Protein AF-A0A9X8VJD9-F1 (afdb_monomer_lite)

Structure (mmCIF, N/CA/C/O backbone):
data_AF-A0A9X8VJD9-F1
#
_entry.id   AF-A0A9X8VJD9-F1
#
loop_
_atom_site.group_PDB
_atom_site.id
_atom_site.type_symbol
_atom_site.label_atom_id
_atom_site.label_alt_id
_atom_site.label_comp_id
_atom_site.label_asym_id
_atom_site.label_entity_id
_atom_site.label_seq_id
_atom_site.pdbx_PDB_ins_code
_atom_site.Cartn_x
_atom_site.Cartn_y
_atom_site.Cartn_z
_atom_site.occupancy
_atom_site.B_iso_or_equiv
_atom_site.auth_seq_id
_atom_site.auth_comp_id
_atom_site.auth_asym_id
_atom_site.auth_atom_id
_atom_site.pdbx_PDB_model_num
ATOM 1 N N . MET A 1 1 ? -12.213 15.709 4.779 1.00 88.00 1 MET A N 1
ATOM 2 C CA . MET A 1 1 ? -12.387 15.005 6.070 1.00 88.00 1 MET A CA 1
ATOM 3 C C . MET A 1 1 ? -11.786 13.608 5.929 1.00 88.00 1 MET A C 1
ATOM 5 O O . MET A 1 1 ? -11.871 13.059 4.836 1.00 88.00 1 MET A O 1
ATOM 9 N N . ARG A 1 2 ? -11.122 13.076 6.960 1.00 96.44 2 ARG A N 1
ATOM 10 C CA . ARG A 1 2 ? -10.555 11.713 6.995 1.00 96.44 2 ARG A CA 1
ATOM 11 C C . ARG A 1 2 ? -11.264 10.922 8.099 1.00 96.44 2 ARG A C 1
ATOM 13 O O . ARG A 1 2 ? -11.757 11.551 9.031 1.00 96.44 2 ARG A O 1
ATOM 20 N N . LEU A 1 3 ? -11.327 9.597 7.976 1.00 97.62 3 LEU A N 1
ATOM 21 C CA . LEU A 1 3 ? -11.831 8.728 9.044 1.00 97.62 3 LEU A CA 1
ATOM 22 C C . LEU A 1 3 ? -10.822 8.722 10.197 1.00 97.62 3 LEU A C 1
ATOM 24 O O . LEU A 1 3 ? -9.619 8.655 9.936 1.00 97.62 3 LEU A O 1
ATOM 28 N N . CYS A 1 4 ? -11.296 8.802 11.439 1.00 97.81 4 CYS A N 1
ATOM 29 C CA . CYS A 1 4 ? -10.447 8.488 12.585 1.00 97.81 4 CYS A CA 1
ATOM 30 C C . CYS A 1 4 ? -10.269 6.970 12.713 1.00 97.81 4 CYS A C 1
ATOM 32 O O . CYS A 1 4 ? -11.033 6.205 12.126 1.00 97.81 4 CYS A O 1
ATOM 34 N N . ASP A 1 5 ? -9.278 6.540 13.485 1.00 97.69 5 ASP A N 1
ATOM 35 C CA . ASP A 1 5 ? -9.009 5.133 13.810 1.00 97.69 5 ASP A CA 1
ATOM 36 C C . ASP A 1 5 ? -10.268 4.307 14.132 1.00 97.69 5 ASP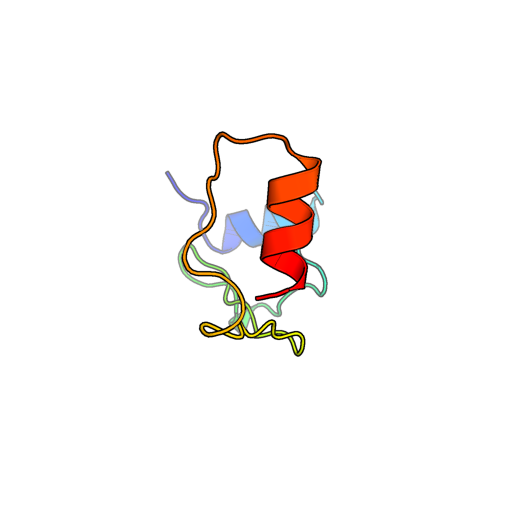 A C 1
ATOM 38 O O . ASP A 1 5 ? -10.512 3.294 13.476 1.00 97.69 5 ASP A O 1
ATOM 42 N N . ARG A 1 6 ? -11.142 4.787 15.022 1.00 97.69 6 ARG A N 1
ATOM 43 C CA . ARG A 1 6 ? -12.397 4.097 15.368 1.00 97.69 6 ARG A CA 1
ATOM 44 C C . ARG A 1 6 ? -13.320 3.882 14.166 1.00 97.69 6 ARG A C 1
ATOM 46 O O . ARG A 1 6 ? -13.951 2.834 14.038 1.00 97.69 6 ARG A O 1
ATOM 53 N N . ASP A 1 7 ? -13.430 4.879 13.293 1.00 98.19 7 ASP A N 1
ATOM 54 C CA . ASP A 1 7 ? -14.291 4.781 12.113 1.00 98.19 7 ASP A CA 1
ATOM 55 C C . ASP A 1 7 ? -13.650 3.898 11.031 1.00 98.19 7 ASP A C 1
ATOM 57 O O . ASP A 1 7 ? -14.363 3.192 10.317 1.00 98.19 7 ASP A O 1
ATOM 61 N N . ILE A 1 8 ? -12.314 3.892 10.933 1.00 98.25 8 ILE A N 1
ATOM 62 C CA . ILE A 1 8 ? -11.566 2.956 10.083 1.00 98.25 8 ILE A CA 1
ATOM 63 C C . ILE A 1 8 ? -11.864 1.518 10.519 1.00 98.25 8 ILE A C 1
ATOM 65 O O . ILE A 1 8 ? -12.225 0.693 9.680 1.00 98.25 8 ILE A O 1
ATOM 69 N N . GLU A 1 9 ? -11.763 1.220 11.815 1.00 97.81 9 GLU A N 1
ATOM 70 C CA . GLU A 1 9 ? -12.072 -0.101 12.373 1.00 97.81 9 GLU A CA 1
ATOM 71 C C . GLU A 1 9 ? -13.516 -0.518 12.080 1.00 97.81 9 GLU A C 1
ATOM 73 O O . GLU A 1 9 ? -13.740 -1.602 11.545 1.00 97.81 9 GLU A O 1
ATOM 78 N N . ALA A 1 10 ? -14.488 0.372 12.310 1.00 98.12 10 ALA A N 1
ATOM 79 C CA . ALA A 1 10 ? -15.896 0.094 12.027 1.00 98.12 10 ALA A CA 1
ATOM 80 C C . ALA A 1 10 ? -16.160 -0.204 10.537 1.00 98.12 10 ALA A C 1
ATOM 82 O O . ALA A 1 10 ? -17.022 -1.019 10.192 1.00 98.12 10 ALA A O 1
ATOM 83 N N . TRP A 1 11 ? -15.434 0.448 9.626 1.00 98.38 11 TRP A N 1
ATOM 84 C CA . TRP A 1 11 ? -15.543 0.183 8.189 1.00 98.38 11 TRP A CA 1
ATOM 85 C C . TRP A 1 11 ? -14.883 -1.135 7.782 1.00 98.38 11 TRP A C 1
ATOM 87 O O . TRP A 1 11 ? -15.401 -1.799 6.884 1.00 98.38 11 TRP A O 1
ATOM 97 N N . LEU A 1 12 ? -13.791 -1.524 8.449 1.00 97.75 12 LEU A N 1
ATOM 98 C CA . LEU A 1 12 ? -13.171 -2.840 8.283 1.00 97.75 12 LEU A CA 1
ATOM 99 C C . LEU A 1 12 ? -14.068 -3.963 8.830 1.00 97.75 12 LEU A C 1
ATOM 101 O O . LEU A 1 12 ? -14.144 -5.025 8.221 1.00 97.75 12 LEU A O 1
ATOM 105 N N . ASP A 1 13 ? -14.760 -3.734 9.949 1.00 97.44 13 ASP A N 1
ATOM 106 C CA . ASP A 1 13 ? -15.678 -4.703 10.572 1.00 97.44 13 ASP A CA 1
ATOM 107 C C . ASP A 1 13 ? -16.967 -4.895 9.773 1.00 97.44 13 ASP A C 1
ATOM 109 O O . ASP A 1 13 ? -17.477 -6.004 9.664 1.00 97.44 13 ASP A O 1
ATOM 113 N N . SER A 1 14 ? -17.494 -3.810 9.202 1.00 97.88 14 SER A N 1
ATOM 114 C CA . SER A 1 14 ? -18.696 -3.846 8.358 1.00 97.88 14 SER A CA 1
ATOM 115 C C . SER A 1 14 ? -18.415 -4.210 6.898 1.00 97.88 14 SER A C 1
ATOM 117 O O . SER A 1 14 ? -19.320 -4.105 6.071 1.00 97.88 14 SER A O 1
ATOM 119 N N . GLU A 1 15 ? -17.171 -4.577 6.570 1.00 96.50 15 GLU A N 1
ATOM 120 C CA . GLU A 1 15 ? -16.696 -4.923 5.220 1.00 96.50 15 GLU A CA 1
ATOM 121 C C . GLU A 1 15 ? -16.941 -3.836 4.152 1.00 96.50 15 GLU A C 1
ATOM 123 O O . GLU A 1 15 ? -16.818 -4.075 2.951 1.00 96.50 15 GLU A O 1
ATOM 128 N N . LYS A 1 16 ? -17.228 -2.597 4.570 1.00 98.00 16 LYS A N 1
ATOM 129 C CA . LYS A 1 16 ? -17.305 -1.430 3.673 1.00 98.00 16 LYS A CA 1
ATOM 130 C C . LYS A 1 16 ? -15.932 -1.040 3.125 1.00 98.00 16 LYS A C 1
ATOM 132 O O . LYS A 1 16 ? -15.842 -0.441 2.055 1.00 98.00 16 LYS A O 1
ATOM 137 N N . LEU A 1 17 ? -14.877 -1.357 3.873 1.00 97.00 17 LEU A N 1
ATOM 138 C CA . LEU A 1 17 ? -13.474 -1.258 3.490 1.00 97.00 17 LEU A CA 1
ATOM 139 C C . LEU A 1 17 ? -12.816 -2.606 3.788 1.00 97.00 17 LEU A C 1
ATOM 141 O O . LEU A 1 17 ? -13.022 -3.160 4.860 1.00 97.00 17 LEU A O 1
ATOM 145 N N . VAL A 1 18 ? -11.986 -3.115 2.878 1.00 97.81 18 VAL A N 1
ATOM 146 C CA . VAL A 1 18 ? -11.253 -4.370 3.091 1.00 97.81 18 VAL A CA 1
ATOM 147 C C . VAL A 1 18 ? -9.763 -4.133 2.876 1.00 97.81 18 VAL A C 1
ATOM 149 O O . VAL A 1 18 ? -9.345 -3.653 1.824 1.00 97.81 18 VAL A O 1
ATOM 152 N N . ILE A 1 19 ? -8.958 -4.498 3.875 1.00 97.75 19 ILE A N 1
ATOM 153 C CA . ILE A 1 19 ? -7.496 -4.571 3.791 1.00 97.75 19 ILE A CA 1
ATOM 154 C C . ILE A 1 19 ? -7.114 -6.013 4.116 1.00 97.75 1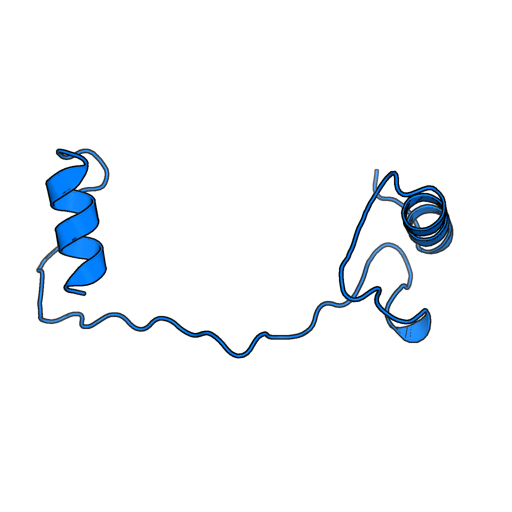9 ILE A C 1
ATOM 156 O O . ILE A 1 19 ? -7.473 -6.512 5.181 1.00 97.75 19 ILE A O 1
ATOM 160 N N . SER A 1 20 ? -6.415 -6.684 3.197 1.00 97.00 20 SER A N 1
ATOM 161 C CA . SER A 1 20 ? -6.041 -8.092 3.344 1.00 97.00 20 SER A CA 1
ATOM 162 C C . SER A 1 20 ? -4.530 -8.285 3.165 1.00 97.00 20 SER A C 1
ATOM 164 O O . SER A 1 20 ? -4.007 -7.921 2.108 1.00 97.00 20 SER A O 1
ATOM 166 N N . PRO A 1 21 ? -3.817 -8.847 4.161 1.00 96.81 21 PRO A N 1
ATOM 167 C CA . PRO A 1 21 ? -4.320 -9.260 5.477 1.00 96.81 21 PRO A CA 1
ATOM 168 C C . PRO A 1 21 ? -4.745 -8.059 6.338 1.00 96.81 21 PRO A C 1
ATOM 170 O O . PRO A 1 21 ? -4.161 -6.979 6.226 1.00 96.81 21 PRO A O 1
ATOM 173 N N . ARG A 1 22 ? -5.745 -8.250 7.213 1.00 97.12 22 ARG A N 1
ATOM 174 C CA . ARG A 1 22 ? -6.215 -7.177 8.101 1.00 97.12 22 ARG A CA 1
ATOM 175 C C . ARG A 1 22 ? -5.082 -6.754 9.049 1.00 97.12 22 ARG A C 1
ATOM 177 O O . ARG A 1 22 ? -4.539 -7.615 9.746 1.00 97.12 22 ARG A O 1
ATOM 184 N N . PRO A 1 23 ? -4.708 -5.463 9.087 1.00 97.12 23 PRO A N 1
ATOM 185 C CA . PRO A 1 23 ? -3.675 -4.985 9.993 1.00 97.12 23 PRO A CA 1
ATOM 186 C C . PRO A 1 23 ? -4.165 -5.057 11.447 1.00 97.12 23 PRO A C 1
ATOM 188 O O . PRO A 1 23 ? -5.361 -4.889 11.700 1.00 97.12 23 PRO A O 1
ATOM 191 N N . PRO A 1 24 ? -3.264 -5.313 12.409 1.00 96.88 24 PRO A N 1
ATOM 192 C CA . PRO A 1 24 ? -3.625 -5.339 13.819 1.00 96.88 24 PRO A CA 1
ATOM 193 C C . PRO A 1 24 ? -3.853 -3.911 14.348 1.00 96.88 24 PRO A C 1
ATOM 195 O O . PRO A 1 24 ? -3.402 -2.940 13.735 1.00 96.88 24 PRO A O 1
ATOM 198 N N . LEU A 1 25 ? -4.544 -3.777 15.483 1.00 95.50 25 LEU A N 1
ATOM 199 C CA . LEU A 1 25 ? -4.993 -2.483 16.021 1.00 95.50 25 LEU A CA 1
ATOM 200 C C . LEU A 1 25 ? -3.841 -1.515 16.310 1.00 95.50 25 LEU A C 1
ATOM 202 O O . LEU A 1 25 ? -3.981 -0.318 16.101 1.00 95.50 25 LEU A O 1
ATOM 206 N N . GLU A 1 26 ? -2.655 -2.005 16.681 1.00 97.44 26 GLU A N 1
ATOM 207 C CA . GLU A 1 26 ? -1.486 -1.151 16.938 1.00 97.44 26 GLU A CA 1
ATOM 208 C C . GLU A 1 26 ? -1.000 -0.411 15.676 1.00 97.44 26 GLU A C 1
ATOM 210 O O . GLU A 1 26 ? -0.177 0.501 15.759 1.00 97.44 26 GLU A O 1
ATOM 215 N N . ARG A 1 27 ? -1.489 -0.813 14.495 1.00 97.75 27 ARG A N 1
ATOM 216 C CA . ARG A 1 27 ? -1.203 -0.208 13.188 1.00 97.75 27 ARG A CA 1
ATOM 217 C C . ARG A 1 27 ? -2.312 0.709 12.686 1.00 97.75 27 ARG A C 1
ATOM 219 O O . ARG A 1 27 ? -2.175 1.244 11.589 1.00 97.75 27 ARG A O 1
ATOM 226 N N . ILE A 1 28 ? -3.369 0.906 13.469 1.00 97.88 28 ILE A N 1
ATOM 227 C CA . ILE A 1 28 ? -4.476 1.814 13.175 1.00 97.88 28 ILE A CA 1
ATOM 228 C C . ILE A 1 28 ? -4.491 2.870 14.279 1.00 97.88 28 ILE A C 1
ATOM 230 O O . ILE A 1 28 ? -4.761 2.566 15.434 1.00 97.88 28 ILE A O 1
ATOM 234 N N . ASN A 1 29 ? -4.130 4.109 13.952 1.00 97.19 29 ASN A N 1
ATOM 235 C CA . ASN A 1 29 ? -4.095 5.187 14.940 1.00 97.19 29 ASN A CA 1
ATOM 236 C C . ASN A 1 29 ? -4.303 6.560 14.294 1.00 97.19 29 ASN A C 1
ATOM 238 O O . ASN A 1 29 ? -3.909 6.803 13.147 1.00 97.19 29 ASN A O 1
ATOM 242 N N . GLY A 1 30 ? -4.952 7.460 15.037 1.00 96.81 30 GLY A N 1
ATOM 243 C CA . GLY A 1 30 ? -5.227 8.824 14.603 1.00 96.81 30 GLY A CA 1
ATOM 244 C C . GLY A 1 30 ? -6.197 8.846 13.426 1.00 96.81 30 GLY A C 1
ATOM 245 O O . GLY A 1 30 ? -7.408 8.791 13.613 1.00 96.81 30 GLY A O 1
ATOM 246 N N . ALA A 1 31 ? -5.666 8.945 12.209 1.00 97.88 31 ALA A N 1
ATOM 247 C CA . ALA A 1 31 ? -6.445 8.938 10.967 1.00 97.88 31 ALA A CA 1
ATOM 248 C C . ALA A 1 31 ? -5.758 8.125 9.852 1.00 97.88 31 ALA A C 1
ATOM 250 O O . ALA A 1 31 ? -5.908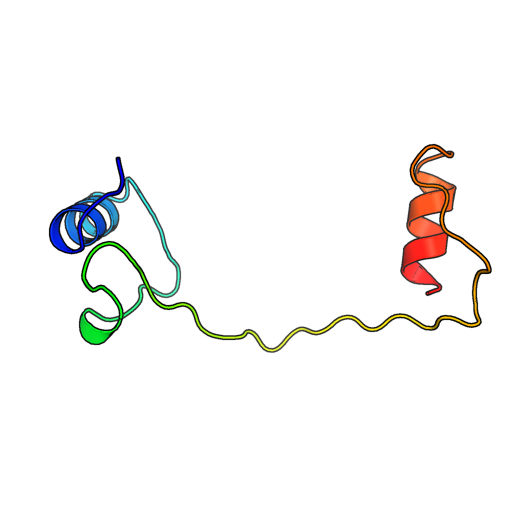 8.431 8.664 1.00 97.88 31 ALA A O 1
ATOM 251 N N . THR A 1 32 ? -4.945 7.134 10.232 1.00 97.94 32 THR A N 1
ATOM 252 C CA . THR A 1 32 ? -4.082 6.373 9.319 1.00 97.94 32 THR A CA 1
ATOM 253 C C . THR A 1 32 ? -4.021 4.888 9.663 1.00 97.94 32 THR A C 1
ATOM 255 O O . THR A 1 32 ? -4.269 4.487 10.799 1.00 97.94 32 THR A O 1
ATOM 258 N N . VAL A 1 33 ? -3.647 4.086 8.663 1.00 98.44 33 VAL A N 1
ATOM 259 C CA . VAL A 1 33 ? -3.323 2.661 8.795 1.00 98.44 33 VAL A CA 1
ATOM 260 C C . VAL A 1 33 ? -1.931 2.430 8.214 1.00 98.44 33 VAL A C 1
ATOM 262 O O . VAL A 1 33 ? -1.704 2.742 7.043 1.00 98.44 33 VAL A O 1
ATOM 265 N N . ASP A 1 34 ? -1.009 1.881 9.001 1.00 98.31 34 ASP A N 1
ATOM 266 C CA . ASP A 1 34 ? 0.324 1.510 8.516 1.00 98.31 34 ASP A CA 1
ATOM 267 C C . ASP A 1 34 ? 0.240 0.306 7.560 1.00 98.31 34 ASP A C 1
ATOM 269 O O . ASP A 1 34 ? -0.382 -0.715 7.870 1.00 98.31 34 ASP A O 1
ATOM 273 N N . VAL A 1 35 ? 0.951 0.373 6.430 1.00 97.88 35 VAL A N 1
ATOM 274 C CA . VAL A 1 35 ? 1.115 -0.746 5.483 1.00 97.88 35 VAL A CA 1
ATOM 275 C C . VAL A 1 35 ? 2.545 -1.288 5.499 1.00 97.88 35 VAL A C 1
ATOM 277 O O . VAL A 1 35 ? 3.488 -0.590 5.870 1.00 97.88 35 VAL A O 1
ATOM 280 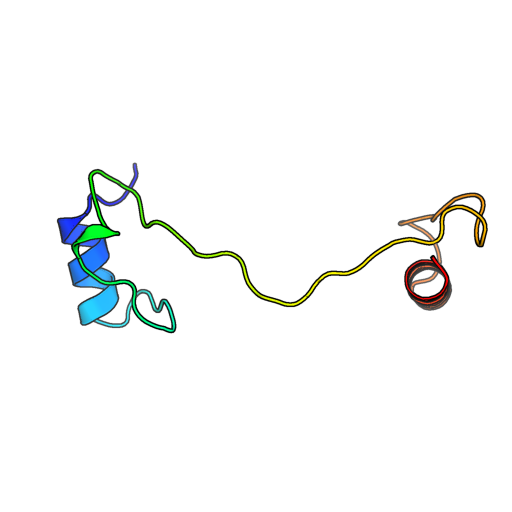N N . ARG A 1 36 ? 2.721 -2.552 5.095 1.00 97.25 36 ARG A N 1
ATOM 281 C CA . ARG A 1 36 ? 4.038 -3.207 5.014 1.00 97.25 36 ARG A CA 1
ATOM 282 C C . ARG A 1 36 ? 4.520 -3.305 3.571 1.00 97.25 36 ARG A C 1
ATOM 284 O O . ARG A 1 36 ? 3.719 -3.423 2.648 1.00 97.25 36 ARG A O 1
ATOM 291 N N . LEU A 1 37 ? 5.839 -3.301 3.395 1.00 98.00 37 LEU A N 1
ATOM 292 C CA . LEU A 1 37 ? 6.475 -3.517 2.100 1.00 98.00 37 LEU A CA 1
ATOM 293 C C . LEU A 1 37 ? 6.290 -4.977 1.651 1.00 98.00 37 LEU A C 1
ATOM 295 O O . LEU A 1 37 ? 6.541 -5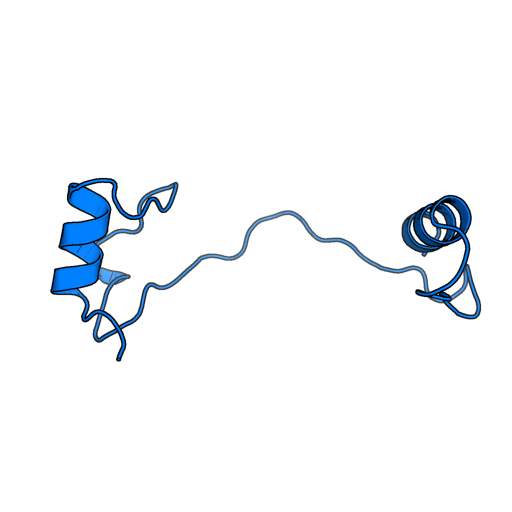.902 2.424 1.00 98.00 37 LEU A O 1
ATOM 299 N N . GLY A 1 38 ? 5.855 -5.169 0.405 1.00 96.75 38 GLY A N 1
ATOM 300 C CA . GLY A 1 38 ? 5.794 -6.483 -0.236 1.00 96.75 38 GLY A CA 1
ATOM 301 C C . GLY A 1 38 ? 7.173 -6.995 -0.665 1.00 96.75 38 GLY A C 1
ATOM 302 O O . GLY A 1 38 ? 8.194 -6.350 -0.449 1.00 96.75 38 GLY A O 1
ATOM 303 N N . ASN A 1 39 ? 7.213 -8.161 -1.305 1.00 97.44 39 ASN A N 1
ATOM 304 C CA . ASN A 1 39 ? 8.461 -8.795 -1.746 1.00 97.44 39 ASN A CA 1
ATOM 305 C C . ASN A 1 39 ? 8.662 -8.793 -3.273 1.00 97.44 39 ASN A C 1
ATOM 307 O O . ASN A 1 39 ? 9.570 -9.458 -3.766 1.00 97.44 39 ASN A O 1
ATOM 311 N N . GLN A 1 40 ? 7.823 -8.079 -4.024 1.00 96.50 40 GLN A N 1
ATOM 312 C CA . GLN A 1 40 ? 7.927 -7.970 -5.477 1.00 96.50 40 GLN A CA 1
ATOM 313 C C . GLN A 1 40 ? 8.488 -6.606 -5.861 1.00 96.50 40 GLN A C 1
ATOM 315 O O . GLN A 1 40 ? 7.948 -5.568 -5.483 1.00 96.50 40 GLN A O 1
ATOM 320 N N . PHE A 1 41 ? 9.561 -6.627 -6.642 1.00 94.56 41 PHE A N 1
ATOM 321 C CA . PHE A 1 41 ? 10.259 -5.437 -7.105 1.00 94.56 41 PHE A CA 1
ATOM 322 C C . PHE A 1 41 ? 10.444 -5.536 -8.618 1.00 94.56 41 PHE A C 1
ATOM 324 O O . PHE A 1 41 ? 10.737 -6.613 -9.139 1.00 94.56 41 PHE A O 1
ATOM 331 N N . ARG A 1 42 ? 10.287 -4.414 -9.324 1.00 89.00 42 ARG A N 1
ATOM 332 C CA . ARG A 1 42 ? 10.590 -4.291 -10.755 1.00 89.00 42 ARG A CA 1
ATOM 333 C C . ARG A 1 42 ? 11.732 -3.296 -10.919 1.00 89.00 42 ARG A C 1
ATOM 335 O O . ARG A 1 42 ? 11.717 -2.237 -10.296 1.00 89.00 42 ARG A O 1
ATOM 342 N N . VAL A 1 43 ? 12.714 -3.657 -11.737 1.00 88.19 43 VAL A N 1
ATOM 343 C CA . VAL A 1 43 ? 13.855 -2.806 -12.098 1.00 88.19 43 VAL A CA 1
ATOM 344 C C . VAL A 1 43 ? 13.830 -2.525 -13.593 1.00 88.19 43 VAL A C 1
ATOM 346 O O . VAL A 1 43 ? 13.281 -3.318 -14.350 1.00 88.19 43 VAL A O 1
ATOM 349 N N . PHE A 1 44 ? 14.448 -1.412 -13.978 1.00 85.31 44 PHE A N 1
ATOM 350 C CA . PHE A 1 44 ? 14.512 -0.908 -15.345 1.00 85.31 44 PHE A CA 1
ATOM 351 C C . PHE A 1 44 ? 15.965 -0.943 -15.853 1.00 85.31 44 PHE A C 1
ATOM 353 O O . PHE A 1 44 ? 16.880 -0.428 -15.206 1.00 85.31 44 PHE A O 1
ATOM 360 N N . ARG A 1 45 ? 16.196 -1.530 -17.023 1.00 82.00 45 ARG A N 1
ATOM 361 C CA . ARG A 1 45 ? 17.444 -1.554 -17.790 1.00 82.00 45 ARG A CA 1
ATOM 362 C C . ARG A 1 45 ? 17.508 -0.313 -18.672 1.00 82.00 45 ARG A C 1
ATOM 364 O O . ARG A 1 45 ? 17.183 -0.346 -19.851 1.00 82.00 45 ARG A O 1
ATOM 371 N N . GLY A 1 46 ? 18.007 0.788 -18.120 1.00 79.31 46 GLY A N 1
ATOM 372 C CA . GLY A 1 46 ? 18.050 2.085 -18.816 1.00 79.31 46 GLY A CA 1
ATOM 373 C C . GLY A 1 46 ? 18.893 2.161 -20.102 1.00 79.31 46 GLY A C 1
ATOM 374 O O . GLY A 1 46 ? 18.962 3.227 -20.697 1.00 79.31 46 GLY A O 1
ATOM 375 N N . HIS A 1 47 ? 19.545 1.077 -20.537 1.00 80.25 47 HIS A N 1
ATOM 376 C CA . HIS A 1 47 ? 20.329 1.038 -21.779 1.00 80.25 47 HIS A CA 1
ATOM 377 C C . HIS A 1 47 ? 19.594 0.388 -22.964 1.00 80.25 47 HIS A C 1
ATOM 379 O O . HIS A 1 47 ? 20.145 0.346 -24.060 1.00 80.25 47 HIS A O 1
ATOM 385 N N . THR A 1 48 ? 18.389 -0.157 -22.771 1.00 78.31 48 THR A N 1
ATOM 386 C CA . THR A 1 48 ? 17.679 -0.933 -23.807 1.00 78.31 48 THR A CA 1
ATOM 387 C C . THR A 1 48 ? 16.732 -0.095 -24.666 1.00 78.31 48 THR A C 1
ATOM 389 O O . THR A 1 48 ? 16.364 -0.529 -25.758 1.00 78.31 48 THR A O 1
ATOM 392 N N . ALA A 1 49 ? 16.365 1.108 -24.215 1.00 80.44 49 ALA A N 1
ATOM 393 C CA . ALA A 1 49 ? 15.579 2.073 -24.976 1.00 80.44 49 ALA A CA 1
ATOM 394 C C . ALA A 1 49 ? 15.981 3.516 -24.606 1.00 80.44 49 ALA A C 1
ATOM 396 O O . ALA A 1 49 ? 16.235 3.789 -23.434 1.00 80.44 49 ALA A O 1
ATOM 397 N N . PRO A 1 50 ? 16.024 4.450 -25.575 1.00 83.75 50 PRO A N 1
ATOM 398 C CA . PRO A 1 50 ? 16.386 5.847 -25.321 1.00 83.75 50 PRO A CA 1
ATOM 399 C C . PRO A 1 50 ? 15.266 6.661 -24.650 1.00 83.75 50 PRO A C 1
ATOM 401 O O . PRO A 1 50 ? 15.554 7.637 -23.963 1.00 83.75 50 PRO A O 1
ATOM 404 N N . PHE A 1 51 ? 13.999 6.287 -24.859 1.00 84.38 51 PHE A N 1
ATOM 405 C CA . PHE A 1 51 ? 12.815 6.907 -24.256 1.00 84.38 51 PHE A CA 1
ATOM 406 C C . PHE A 1 51 ? 11.608 5.955 -24.330 1.00 84.38 51 PHE A C 1
ATOM 408 O O . PHE A 1 51 ? 11.651 4.945 -25.032 1.00 84.38 51 PHE A O 1
ATOM 415 N N . ILE A 1 52 ? 10.526 6.297 -23.624 1.00 86.50 52 ILE A N 1
ATOM 416 C CA . ILE A 1 52 ? 9.213 5.646 -23.731 1.00 86.50 52 ILE A CA 1
ATOM 417 C C . ILE A 1 52 ? 8.198 6.726 -24.115 1.00 86.50 52 ILE A C 1
ATOM 419 O O . ILE A 1 52 ? 7.992 7.670 -23.352 1.00 86.50 52 ILE A O 1
ATOM 423 N N . ASP A 1 53 ? 7.571 6.604 -25.286 1.00 88.38 53 ASP A N 1
ATOM 424 C CA . ASP A 1 53 ? 6.475 7.489 -25.696 1.00 88.38 53 ASP A CA 1
ATOM 425 C C . ASP A 1 53 ? 5.148 6.979 -25.135 1.00 88.38 53 ASP A C 1
ATOM 427 O O . ASP A 1 53 ? 4.578 6.018 -25.637 1.00 88.38 53 ASP A O 1
ATOM 431 N N . LEU A 1 54 ? 4.636 7.637 -24.096 1.00 88.50 54 LEU A N 1
ATOM 432 C CA . LEU A 1 54 ? 3.378 7.253 -23.448 1.00 88.50 54 LEU A CA 1
ATOM 433 C C . LEU A 1 54 ? 2.133 7.503 -24.319 1.00 88.50 54 LEU A C 1
ATOM 435 O O . LEU A 1 54 ? 1.053 7.030 -23.968 1.00 88.50 54 LEU A O 1
ATOM 439 N N . SER A 1 55 ? 2.266 8.251 -25.419 1.00 91.25 55 SER A N 1
ATOM 440 C CA . SER A 1 55 ? 1.183 8.585 -26.353 1.00 91.25 55 SER A CA 1
ATOM 441 C C . SER A 1 55 ? 1.201 7.775 -27.654 1.00 91.25 55 SER A C 1
ATOM 443 O O . SER A 1 55 ? 0.277 7.898 -28.460 1.00 91.25 55 SER A O 1
ATOM 445 N N . GLY A 1 56 ? 2.225 6.938 -27.849 1.00 86.38 56 GLY A N 1
ATOM 446 C CA . GLY A 1 56 ? 2.372 6.071 -29.013 1.00 86.38 56 GLY A CA 1
ATOM 447 C C . GLY A 1 56 ? 1.439 4.849 -29.001 1.00 86.38 56 GLY A C 1
ATOM 448 O O . GLY A 1 56 ? 0.632 4.664 -28.082 1.00 86.38 56 GLY A O 1
ATOM 449 N N . PRO A 1 57 ? 1.532 3.973 -30.018 1.00 88.25 57 PRO A N 1
ATOM 450 C CA . PRO A 1 57 ? 0.745 2.744 -30.082 1.00 88.25 57 PRO A CA 1
ATOM 451 C C . PRO A 1 57 ? 0.950 1.865 -28.839 1.00 88.25 57 PRO A C 1
ATOM 453 O O . PRO A 1 57 ? 2.077 1.566 -28.451 1.00 88.25 57 PRO A O 1
ATOM 456 N N . LYS A 1 58 ? -0.147 1.401 -28.227 1.00 84.94 58 LYS A N 1
ATOM 457 C CA . LYS A 1 58 ? -0.137 0.658 -26.950 1.00 84.94 58 LYS A CA 1
ATOM 458 C C . LYS A 1 58 ? 0.813 -0.549 -26.943 1.00 84.94 58 LYS A C 1
ATOM 460 O O . LYS A 1 58 ? 1.460 -0.809 -25.928 1.00 84.94 58 LYS A O 1
ATOM 465 N N . ASP A 1 59 ? 0.907 -1.257 -28.066 1.00 83.88 59 ASP A N 1
ATOM 466 C CA . ASP A 1 59 ? 1.762 -2.438 -28.210 1.00 83.88 59 ASP A CA 1
ATOM 467 C C . ASP A 1 59 ? 3.254 -2.074 -28.147 1.00 83.88 59 ASP A C 1
ATOM 469 O O . ASP A 1 59 ? 4.045 -2.781 -27.522 1.00 83.88 59 ASP A O 1
ATOM 473 N N . GLU A 1 60 ? 3.636 -0.928 -28.718 1.00 77.62 60 GLU A N 1
ATOM 474 C CA . GLU A 1 60 ? 5.008 -0.415 -28.677 1.00 77.62 60 GLU A CA 1
ATOM 475 C C . GLU A 1 60 ? 5.385 0.053 -27.266 1.00 77.62 60 GLU A C 1
ATOM 477 O O . GLU A 1 60 ? 6.484 -0.242 -26.791 1.00 77.62 60 GLU A O 1
ATOM 482 N N . VAL A 1 61 ? 4.452 0.698 -26.556 1.00 79.44 61 VAL A N 1
ATOM 483 C CA . VAL A 1 61 ? 4.646 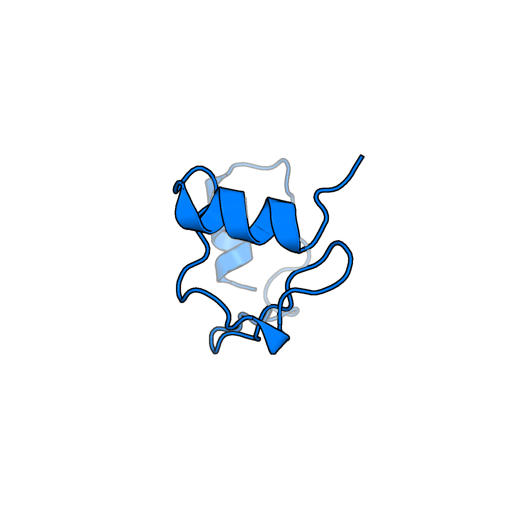1.134 -25.162 1.00 79.44 61 VAL A CA 1
ATOM 484 C C . VAL A 1 61 ? 4.840 -0.057 -24.226 1.00 79.44 61 VAL A C 1
ATOM 486 O O . VAL A 1 61 ? 5.763 -0.056 -23.410 1.00 79.44 61 VAL A O 1
ATOM 489 N N . SER A 1 62 ? 4.006 -1.096 -24.356 1.00 77.56 62 SER A N 1
ATOM 490 C CA . SER A 1 62 ? 4.136 -2.313 -23.546 1.00 77.56 62 SER A CA 1
ATOM 491 C C . SER A 1 62 ? 5.461 -3.022 -23.822 1.00 77.56 62 SER A C 1
ATOM 493 O O . SER A 1 62 ? 6.184 -3.365 -22.889 1.00 77.56 62 SER A O 1
ATOM 495 N N . ALA A 1 63 ? 5.825 -3.178 -25.099 1.00 77.62 63 ALA A N 1
ATOM 496 C CA . ALA A 1 63 ? 7.083 -3.808 -25.479 1.00 77.62 63 ALA A CA 1
ATOM 497 C C . ALA A 1 63 ? 8.307 -3.022 -24.984 1.00 77.62 63 ALA A C 1
ATOM 499 O O . ALA A 1 63 ? 9.310 -3.630 -24.612 1.00 77.62 63 ALA A O 1
ATOM 500 N N . ALA A 1 64 ? 8.246 -1.687 -24.962 1.00 73.44 64 ALA A N 1
ATOM 501 C CA . ALA A 1 64 ? 9.304 -0.857 -24.398 1.00 73.44 64 ALA A CA 1
ATOM 502 C C . ALA A 1 64 ? 9.418 -1.050 -22.877 1.00 73.44 64 ALA A C 1
ATOM 504 O O . ALA A 1 64 ? 10.513 -1.305 -22.383 1.00 73.44 64 ALA A O 1
ATOM 505 N N . LEU A 1 65 ? 8.301 -1.020 -22.142 1.00 76.25 65 LEU A N 1
ATOM 506 C CA . LEU A 1 65 ? 8.281 -1.225 -20.686 1.00 76.25 65 LEU A CA 1
ATOM 507 C C . LEU A 1 65 ? 8.802 -2.602 -20.257 1.00 76.25 65 LEU A C 1
ATOM 509 O O . LEU A 1 65 ? 9.372 -2.726 -19.176 1.00 76.25 65 LEU A O 1
ATOM 513 N N . ASP A 1 66 ? 8.610 -3.633 -21.077 1.00 76.19 66 ASP A N 1
ATOM 514 C CA . ASP A 1 66 ? 9.093 -4.987 -20.785 1.00 76.19 66 ASP A CA 1
ATOM 515 C C . ASP A 1 66 ? 10.567 -5.204 -21.160 1.00 76.19 66 ASP A C 1
ATOM 517 O O . ASP A 1 66 ? 11.197 -6.152 -20.689 1.00 76.19 66 ASP A O 1
ATOM 521 N N . ARG A 1 67 ? 11.134 -4.330 -22.001 1.00 66.75 67 ARG A N 1
ATOM 522 C CA . ARG A 1 67 ? 12.552 -4.362 -22.396 1.00 66.75 67 ARG A CA 1
ATOM 523 C C . ARG A 1 67 ? 13.444 -3.516 -21.500 1.00 66.75 67 ARG A C 1
ATOM 525 O O . ARG A 1 67 ? 14.649 -3.785 -21.449 1.00 66.75 67 ARG A O 1
ATOM 532 N N . VAL A 1 68 ? 12.886 -2.482 -20.873 1.00 61.00 68 VAL A N 1
ATOM 533 C CA . VAL A 1 68 ? 13.559 -1.673 -19.855 1.00 61.00 68 VAL A CA 1
ATOM 534 C C . VAL A 1 68 ? 13.455 -2.427 -18.540 1.00 61.00 68 VAL A C 1
ATOM 536 O O . VAL A 1 68 ? 12.432 -2.344 -17.842 1.00 61.00 68 VAL A O 1
#

Sequence (68 aa):
MRLCDRDIEAWLDSEKLVISPRPPLERINGATVDVRLGNQFRVFRGHTAPFIDLSGPKDEVSAALDRV

Radius of gyration: 19.86 Å; chains: 1; bounding box: 39×24×47 Å

pLDDT: mean 90.87, std 8.98, range [61.0, 98.44]

Secondary structure (DSSP, 8-state):
----HHHHHHHHHTTSS--SSPPPGGGEETTEE-----S------TTS-S---TTS-HHHHHHHHHH-

Organism: Serratia marcescens (NCBI:txid615)

Foldseek 3Di:
DADALVVVVVCCVVVVDDDPVDDDSVQRHGRDGDDDDDDDDDDDDCVQDVDADPPDDPVSNVVNRVRD

InterPro domains:
  IPR036157 dUTPase-like superfamily [G3DSA:2.70.40.10] (1-68)
  IPR036157 dUTPase-like superfamily [SSF51283] (1-61)